Protein AF-A0A915ERZ9-F1 (afdb_monomer)

Organism: NCBI:txid166011

InterPro domains:
  IPR002020 Citrate synthase [PTHR11739] (3-78)
  IPR016142 Citrate synthase-like, large alpha subdomain [G3DSA:1.10.58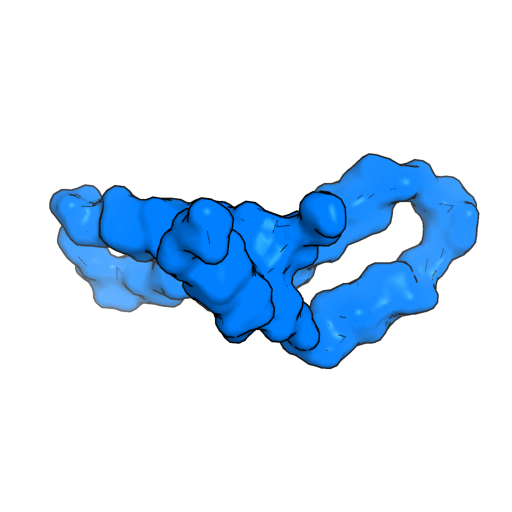0.10] (2-78)
  IPR036969 Citrate synthase superfamily [SSF48256] (7-78)

Radius of gyration: 14.62 Å; Cα contacts (8 Å, |Δi|>4): 40; chains: 1; bounding box: 32×29×36 Å

Nearest PDB structures (foldseek):
  5uzq-assembly1_A  TM=9.760E-01  e=2.780E-04  Homo sapiens
  5uqs-assembly1_C  TM=9.800E-01  e=4.260E-04  Sus scrofa
  8gqz-assembly1_B  TM=9.787E-01  e=5.436E-04  Saccharomyces cerevisiae
  2cts-assembly1_A-2  TM=9.792E-01  e=6.141E-04  Sus scrofa
  6k5v-assembly2_D  TM=9.649E-01  e=7.837E-04  Arabidopsis thaliana

Foldseek 3Di:
DDVLLVVLQVLQDDDVVLVVQLVPDDPPDDPVVSVVVSVVVLCVVQPLVVCVVVVHDPVCSVVSVVVSVSSVVSNDDD

Secondary structure (DSSP, 8-state):
--HHHHHHHHT-PPPHHHHHHHHTS-TTS-HHHHHHHHHHHHGGG-HHHHHHHTT--GGGHHHHHHHHHHHHHHHS--

Mean predicted aligned error: 6.93 Å

Structure (mmCIF, N/CA/C/O backbone):
data_AF-A0A915ERZ9-F1
#
_entry.id   AF-A0A915ERZ9-F1
#
loop_
_atom_site.group_PDB
_atom_site.id
_atom_site.type_symbol
_atom_site.label_atom_id
_atom_site.label_alt_id
_atom_site.label_comp_id
_atom_site.label_asym_id
_atom_site.label_entity_id
_atom_site.label_seq_id
_atom_site.pdbx_PDB_ins_code
_atom_site.Cartn_x
_atom_site.Cartn_y
_atom_site.Cartn_z
_atom_site.occupancy
_atom_site.B_iso_or_equiv
_atom_site.auth_seq_id
_atom_site.auth_comp_id
_atom_site.auth_asym_id
_atom_site.auth_atom_id
_atom_site.pdbx_PDB_model_num
ATOM 1 N N . MET A 1 1 ? 14.816 21.105 10.287 1.00 48.06 1 MET A N 1
ATOM 2 C CA . MET A 1 1 ? 14.965 19.832 9.539 1.00 48.06 1 MET A CA 1
ATOM 3 C C . MET A 1 1 ? 14.780 18.672 10.523 1.00 48.06 1 MET A C 1
ATOM 5 O O . MET A 1 1 ? 15.727 17.994 10.862 1.00 48.06 1 MET A O 1
ATOM 9 N N . GLY A 1 2 ? 13.652 18.470 11.194 1.00 55.12 2 GLY A N 1
ATOM 10 C CA . GLY A 1 2 ? 12.257 18.473 10.763 1.00 55.12 2 GLY A CA 1
ATOM 11 C C . GLY A 1 2 ? 11.787 17.026 10.939 1.00 55.12 2 GLY A C 1
ATOM 12 O O . GLY A 1 2 ? 11.930 16.248 10.003 1.00 55.12 2 GLY A O 1
ATOM 13 N N . SER A 1 3 ? 11.348 16.650 12.148 1.00 69.31 3 SER A N 1
ATOM 14 C CA . SER A 1 3 ? 11.123 15.268 12.631 1.00 69.31 3 SER A CA 1
ATOM 15 C C . SER A 1 3 ? 10.397 14.337 11.647 1.00 69.31 3 SER A C 1
ATOM 17 O O . SER A 1 3 ? 10.632 13.133 11.636 1.00 69.31 3 SER A O 1
ATOM 19 N N . TYR A 1 4 ? 9.587 14.915 10.762 1.00 65.19 4 TYR A N 1
ATOM 20 C CA . TYR A 1 4 ? 8.880 14.248 9.675 1.00 65.19 4 TYR A CA 1
ATOM 21 C C . TYR A 1 4 ? 9.796 13.524 8.668 1.00 65.19 4 TYR A C 1
ATOM 23 O O . TYR A 1 4 ? 9.522 12.386 8.308 1.00 65.19 4 TYR A O 1
ATOM 31 N N . LYS A 1 5 ? 10.936 14.111 8.264 1.00 65.44 5 LYS A N 1
ATOM 32 C CA . LYS A 1 5 ? 11.878 13.439 7.339 1.00 65.44 5 LYS A CA 1
ATOM 33 C C . LYS A 1 5 ? 12.477 12.166 7.945 1.00 65.44 5 LYS A C 1
ATOM 35 O O . LYS A 1 5 ? 12.697 11.193 7.235 1.00 65.44 5 LYS A O 1
ATOM 40 N N . LYS A 1 6 ? 12.709 12.160 9.262 1.00 69.19 6 LYS A N 1
ATOM 41 C CA . LYS A 1 6 ? 13.230 10.992 9.987 1.00 69.19 6 LYS A CA 1
ATOM 42 C C . LYS A 1 6 ? 12.197 9.862 10.043 1.00 69.19 6 LYS A C 1
ATOM 44 O O . LYS A 1 6 ? 12.559 8.705 9.862 1.00 69.19 6 LYS A O 1
ATOM 49 N N . PHE A 1 7 ? 10.923 10.215 10.226 1.00 70.50 7 PHE A N 1
ATOM 50 C CA . PHE A 1 7 ? 9.809 9.268 10.188 1.00 70.50 7 PHE A CA 1
ATOM 51 C C . PHE A 1 7 ? 9.637 8.626 8.803 1.00 70.50 7 PHE A C 1
ATOM 53 O O . PHE A 1 7 ? 9.484 7.411 8.707 1.00 70.50 7 PHE A O 1
ATOM 60 N N . LEU A 1 8 ? 9.723 9.416 7.728 1.00 67.44 8 LEU A N 1
ATOM 61 C CA . LEU A 1 8 ? 9.667 8.888 6.360 1.00 67.44 8 LEU A CA 1
ATOM 62 C C . LEU A 1 8 ? 10.845 7.951 6.068 1.00 67.44 8 LEU A C 1
ATOM 64 O O . LEU A 1 8 ? 10.648 6.867 5.535 1.00 67.44 8 LEU A O 1
ATOM 68 N N . PHE A 1 9 ? 12.058 8.312 6.495 1.00 69.50 9 PHE A N 1
ATOM 69 C CA . PHE A 1 9 ? 13.228 7.457 6.294 1.00 69.50 9 PHE A CA 1
ATOM 70 C C . PHE A 1 9 ? 13.092 6.099 7.003 1.00 69.50 9 PHE A C 1
ATOM 72 O O . PHE A 1 9 ? 13.429 5.071 6.424 1.00 69.50 9 PHE A O 1
ATOM 79 N N . GLN A 1 10 ? 12.540 6.069 8.222 1.00 69.69 10 GLN A N 1
ATOM 80 C CA . GLN A 1 10 ? 12.281 4.819 8.951 1.00 69.69 10 GLN A CA 1
ATOM 81 C C . GLN A 1 10 ? 11.254 3.908 8.267 1.00 69.69 10 GLN A C 1
ATO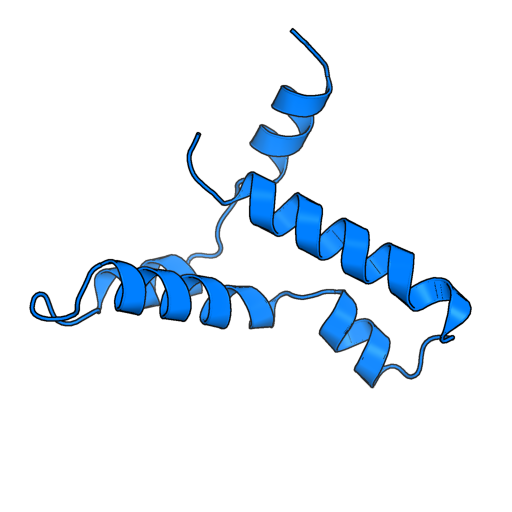M 83 O O . GLN A 1 10 ? 11.380 2.693 8.366 1.00 69.69 10 GLN A O 1
ATOM 88 N N . ASN A 1 11 ? 10.268 4.476 7.568 1.00 69.69 11 ASN A N 1
ATOM 89 C CA . ASN A 1 11 ? 9.204 3.720 6.897 1.00 69.69 11 ASN A CA 1
ATOM 90 C C . ASN A 1 11 ? 9.479 3.475 5.400 1.00 69.69 11 ASN A C 1
ATOM 92 O O . ASN A 1 11 ? 8.612 2.980 4.682 1.00 69.69 11 ASN A O 1
ATOM 96 N N . SER A 1 12 ? 10.687 3.791 4.927 1.00 69.06 12 SER A N 1
ATOM 97 C CA . SER A 1 12 ? 11.098 3.620 3.525 1.00 69.06 12 SER A CA 1
ATOM 98 C C . SER A 1 12 ? 11.383 2.168 3.128 1.00 69.06 12 SER A C 1
ATOM 100 O O . SER A 1 12 ? 11.651 1.888 1.962 1.00 69.06 12 SER A O 1
ATOM 102 N N . THR A 1 13 ? 11.348 1.222 4.071 1.00 71.50 13 THR A N 1
ATOM 103 C CA . THR A 1 13 ? 11.697 -0.173 3.796 1.00 71.50 13 THR A CA 1
ATOM 104 C C . THR A 1 13 ? 10.674 -0.804 2.850 1.00 71.50 13 THR A C 1
ATOM 106 O O . THR A 1 13 ? 9.489 -0.934 3.166 1.00 71.50 13 THR A O 1
ATOM 109 N N . ILE A 1 14 ? 11.140 -1.198 1.667 1.00 72.31 14 ILE A N 1
ATOM 110 C CA . ILE A 1 14 ? 10.347 -1.901 0.661 1.00 72.31 14 ILE A CA 1
ATOM 111 C C . ILE A 1 14 ? 10.603 -3.398 0.825 1.00 72.31 14 ILE A C 1
ATOM 113 O O . ILE A 1 14 ? 11.748 -3.840 0.909 1.00 72.31 14 ILE A O 1
ATOM 117 N N . THR A 1 15 ? 9.538 -4.193 0.861 1.00 74.12 15 THR A N 1
ATOM 118 C CA . THR A 1 15 ? 9.656 -5.649 0.942 1.00 74.12 15 THR A CA 1
ATOM 119 C C . THR A 1 15 ? 10.302 -6.214 -0.313 1.00 74.12 15 THR A C 1
ATOM 121 O O . THR A 1 15 ? 9.966 -5.828 -1.434 1.00 74.12 15 THR A O 1
ATOM 124 N N . ILE A 1 16 ? 11.168 -7.209 -0.125 1.00 73.50 16 ILE A N 1
ATOM 125 C CA . ILE A 1 16 ? 11.939 -7.848 -1.198 1.00 73.50 16 ILE A CA 1
ATOM 126 C C . ILE A 1 16 ? 11.056 -8.365 -2.345 1.00 73.50 16 ILE A C 1
ATOM 128 O O . ILE A 1 16 ? 11.409 -8.244 -3.510 1.00 73.50 16 ILE A O 1
ATOM 132 N N . ARG A 1 17 ? 9.836 -8.826 -2.042 1.00 76.75 17 ARG A N 1
ATOM 133 C CA . ARG A 1 17 ? 8.849 -9.253 -3.044 1.00 76.75 17 ARG A CA 1
ATOM 134 C C . ARG A 1 17 ? 8.519 -8.159 -4.066 1.00 76.75 17 ARG A C 1
ATOM 136 O O . ARG A 1 17 ? 8.354 -8.468 -5.239 1.00 76.75 17 ARG A O 1
ATOM 143 N N . VAL A 1 18 ? 8.419 -6.900 -3.639 1.00 76.75 18 VAL A N 1
ATOM 144 C CA . VAL A 1 18 ? 8.125 -5.770 -4.537 1.00 76.75 18 VAL A CA 1
ATOM 145 C C . VAL A 1 18 ? 9.341 -5.439 -5.397 1.00 76.75 18 VAL A C 1
ATOM 147 O O . VAL A 1 18 ? 9.184 -5.219 -6.593 1.00 76.75 18 VAL A O 1
ATOM 150 N N . VAL A 1 19 ? 10.544 -5.486 -4.820 1.00 80.50 19 VAL A N 1
ATOM 151 C CA . VAL A 1 19 ? 11.805 -5.290 -5.555 1.00 80.50 19 VAL A CA 1
ATOM 152 C C . VAL A 1 19 ? 11.938 -6.321 -6.676 1.00 80.50 19 VAL A C 1
ATOM 154 O O . VAL A 1 19 ? 12.118 -5.947 -7.829 1.00 80.50 19 VAL A O 1
ATOM 157 N N . HIS A 1 20 ? 11.707 -7.600 -6.373 1.00 80.94 20 HIS A N 1
ATOM 158 C CA . HIS A 1 20 ? 11.762 -8.671 -7.368 1.00 80.94 20 HIS A CA 1
ATOM 159 C C . HIS A 1 20 ? 10.723 -8.491 -8.487 1.00 80.94 20 HIS A C 1
ATOM 161 O O . HIS A 1 20 ? 11.006 -8.809 -9.637 1.00 80.94 20 HIS A O 1
ATOM 167 N N . ILE A 1 21 ? 9.516 -7.995 -8.189 1.00 80.00 21 ILE A N 1
ATOM 168 C CA . ILE A 1 21 ? 8.506 -7.716 -9.228 1.00 80.00 21 ILE A CA 1
ATOM 169 C C . ILE A 1 21 ? 8.999 -6.614 -10.171 1.00 80.00 21 ILE A C 1
ATOM 171 O O . ILE A 1 21 ? 8.838 -6.738 -11.383 1.00 80.00 21 ILE A O 1
ATOM 175 N N . VAL A 1 22 ? 9.614 -5.563 -9.623 1.00 78.75 22 VAL A N 1
ATOM 176 C CA . VAL A 1 22 ? 10.129 -4.439 -10.412 1.00 78.75 22 VAL A CA 1
ATOM 177 C C . VAL A 1 22 ? 11.333 -4.846 -11.262 1.00 78.75 22 VAL A C 1
ATOM 179 O O . VAL A 1 22 ? 11.387 -4.500 -12.439 1.00 78.75 22 VAL A O 1
ATOM 182 N N . GLU A 1 23 ? 12.262 -5.622 -10.705 1.00 80.69 23 GLU A N 1
ATOM 183 C CA . GLU A 1 23 ? 13.456 -6.107 -11.414 1.00 80.69 23 GLU A CA 1
ATOM 184 C C . GLU A 1 23 ? 13.126 -7.069 -12.562 1.00 80.69 23 GLU A C 1
ATOM 186 O O . GLU A 1 23 ? 13.852 -7.123 -13.551 1.00 80.69 23 GLU A O 1
ATOM 191 N N . ASN A 1 24 ? 12.015 -7.803 -12.458 1.00 83.62 24 ASN A N 1
ATOM 192 C CA . ASN A 1 24 ? 11.575 -8.749 -13.484 1.00 83.62 24 ASN A CA 1
ATOM 193 C C . ASN A 1 24 ? 10.661 -8.125 -14.556 1.00 83.62 24 ASN A C 1
ATOM 195 O O . ASN A 1 24 ? 10.125 -8.856 -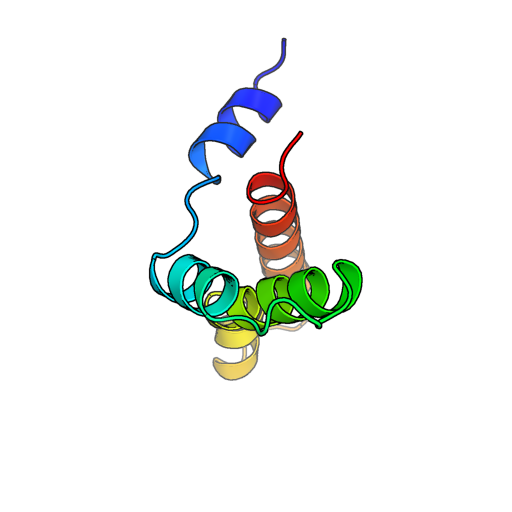15.394 1.00 83.62 24 ASN A O 1
ATOM 199 N N . PHE A 1 25 ? 10.447 -6.802 -14.566 1.00 81.75 25 PHE A N 1
ATOM 200 C CA . PHE A 1 25 ? 9.677 -6.183 -15.646 1.00 81.75 25 PHE A CA 1
ATOM 201 C C . PHE A 1 25 ? 10.404 -6.276 -16.989 1.00 81.75 25 PHE A C 1
ATOM 203 O O . PHE A 1 25 ? 11.617 -6.102 -17.090 1.00 81.75 25 PHE A O 1
ATOM 210 N N . LEU A 1 26 ? 9.628 -6.487 -18.058 1.00 78.75 26 LEU A N 1
ATOM 211 C CA . LEU A 1 26 ? 10.138 -6.371 -19.421 1.00 78.75 26 LEU A CA 1
ATOM 212 C C . LEU A 1 26 ? 10.707 -4.962 -19.628 1.00 78.75 26 LEU A C 1
ATOM 214 O O . LEU A 1 26 ? 10.026 -3.968 -19.365 1.00 78.75 26 LEU A O 1
ATOM 218 N N . SER A 1 27 ? 11.918 -4.875 -20.174 1.00 75.12 27 SER A N 1
ATOM 219 C CA . SER A 1 27 ? 12.614 -3.611 -20.471 1.00 75.12 27 SER A CA 1
ATOM 220 C C . SER A 1 27 ? 11.886 -2.713 -21.483 1.00 75.12 27 SER A C 1
ATOM 222 O O . SER A 1 27 ? 12.245 -1.552 -21.647 1.00 75.12 27 SER A O 1
ATOM 224 N N . VAL A 1 28 ? 10.850 -3.236 -22.145 1.00 80.19 28 VAL A N 1
ATOM 225 C CA . VAL A 1 28 ? 10.001 -2.533 -23.121 1.00 80.19 28 VAL A CA 1
ATOM 226 C C . VAL A 1 28 ? 8.803 -1.830 -22.457 1.00 80.19 28 VAL A C 1
ATOM 228 O O . VAL A 1 28 ? 8.151 -0.994 -23.079 1.00 80.19 28 VAL A O 1
ATOM 231 N N . LEU A 1 29 ? 8.480 -2.148 -21.196 1.00 82.00 29 LEU A N 1
ATOM 232 C CA . LEU A 1 29 ? 7.368 -1.508 -20.486 1.00 82.00 29 LEU A CA 1
ATOM 233 C C . LEU A 1 29 ? 7.661 -0.030 -20.218 1.00 82.00 29 LEU A C 1
ATOM 235 O O . LEU A 1 29 ? 8.742 0.337 -19.765 1.00 82.00 29 LEU A O 1
ATOM 239 N N . HIS A 1 30 ? 6.653 0.815 -20.434 1.00 86.38 30 HIS A N 1
ATOM 240 C CA . HIS A 1 30 ? 6.757 2.235 -20.126 1.00 86.38 30 HIS A CA 1
ATOM 241 C C . HIS A 1 30 ? 7.024 2.442 -18.618 1.00 86.38 30 HIS A C 1
ATOM 243 O O . HIS A 1 30 ? 6.368 1.787 -17.798 1.00 86.38 30 HIS A O 1
ATOM 249 N N . PRO A 1 31 ? 7.899 3.385 -18.216 1.00 85.19 31 PRO A N 1
ATOM 250 C CA . PRO A 1 31 ? 8.235 3.615 -16.807 1.00 85.19 31 PRO A CA 1
ATOM 251 C C . PRO A 1 31 ? 7.019 3.870 -15.902 1.00 85.19 31 PRO A C 1
ATOM 253 O O . PRO A 1 31 ? 6.959 3.364 -14.786 1.00 85.19 31 PRO A O 1
ATOM 256 N N . MET A 1 32 ? 5.989 4.573 -16.396 1.00 85.81 32 MET A N 1
ATOM 257 C CA . MET A 1 32 ? 4.722 4.732 -15.653 1.00 85.81 32 MET A CA 1
ATOM 258 C C . MET A 1 32 ? 3.997 3.399 -15.414 1.00 85.81 32 MET A C 1
ATOM 260 O O . MET A 1 32 ? 3.391 3.219 -14.364 1.00 85.81 32 MET A O 1
ATOM 264 N N . SER A 1 33 ? 4.042 2.455 -16.359 1.00 87.06 33 SER A N 1
ATOM 265 C CA . SER A 1 33 ? 3.406 1.142 -16.194 1.00 87.06 33 SER A CA 1
ATOM 266 C C . SER A 1 33 ? 4.136 0.308 -15.143 1.00 87.06 33 SER A C 1
ATOM 268 O O . SER A 1 33 ? 3.487 -0.312 -14.302 1.00 87.06 33 SER A O 1
ATOM 270 N N . GLN A 1 34 ? 5.472 0.353 -15.139 1.00 85.56 34 GLN A N 1
ATOM 271 C CA . GLN A 1 34 ? 6.292 -0.271 -14.096 1.00 85.56 34 GLN A CA 1
ATOM 272 C C . GLN A 1 34 ? 6.007 0.358 -12.722 1.00 85.56 34 GLN A C 1
ATOM 274 O O . GLN A 1 34 ? 5.840 -0.355 -11.734 1.00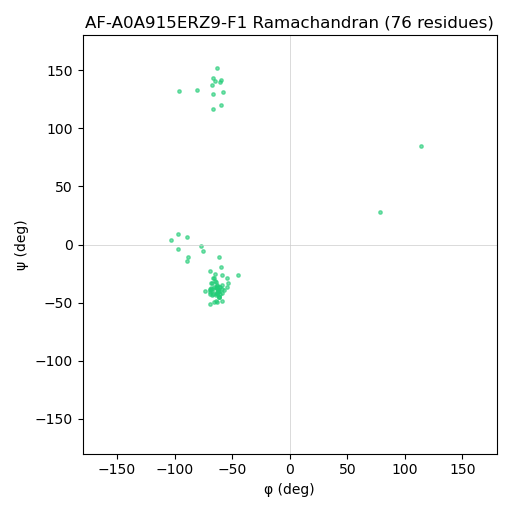 85.56 34 GLN A O 1
ATOM 279 N N . PHE A 1 35 ? 5.854 1.684 -12.669 1.00 85.00 35 PHE A N 1
ATOM 280 C CA . PHE A 1 35 ? 5.522 2.424 -11.451 1.00 85.00 35 PHE A CA 1
ATOM 281 C C . PHE A 1 35 ? 4.146 2.055 -10.877 1.00 85.00 35 PHE A C 1
ATOM 283 O O . PHE A 1 35 ? 4.031 1.727 -9.696 1.00 85.00 35 PHE A O 1
ATOM 290 N N . VAL A 1 36 ? 3.097 2.043 -11.706 1.00 85.94 36 VAL A N 1
ATOM 291 C CA . VAL A 1 36 ? 1.742 1.652 -11.274 1.00 85.94 36 VAL A CA 1
ATOM 292 C C . VAL A 1 36 ? 1.715 0.200 -10.797 1.00 85.94 36 VAL A C 1
ATOM 294 O O . VAL A 1 36 ? 1.066 -0.116 -9.795 1.00 85.94 36 VAL A O 1
ATOM 297 N N . ALA A 1 37 ? 2.442 -0.690 -11.471 1.00 85.19 37 ALA A N 1
ATOM 298 C CA . ALA A 1 37 ? 2.532 -2.085 -11.067 1.00 85.19 37 ALA A CA 1
ATOM 299 C C . ALA A 1 37 ? 3.291 -2.251 -9.735 1.00 85.19 37 ALA A C 1
ATOM 301 O O . ALA A 1 37 ? 2.841 -3.012 -8.876 1.00 85.19 37 ALA A O 1
ATOM 302 N N . ALA A 1 38 ? 4.358 -1.478 -9.501 1.00 83.62 38 ALA A N 1
ATOM 303 C CA . ALA A 1 38 ? 5.060 -1.430 -8.216 1.00 83.62 38 ALA A CA 1
ATOM 304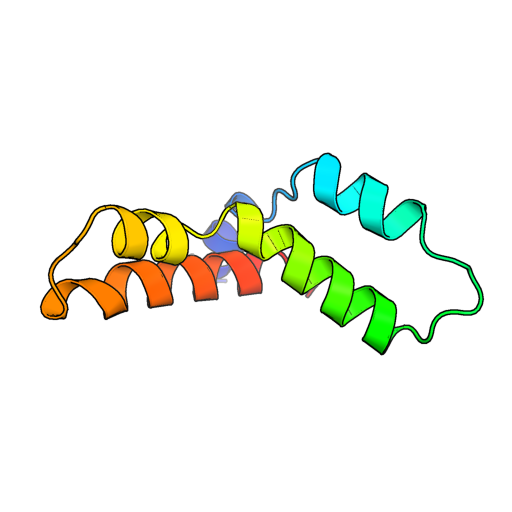 C C . ALA A 1 38 ? 4.148 -0.947 -7.071 1.00 83.62 38 ALA A C 1
ATOM 306 O O . ALA A 1 38 ? 4.086 -1.580 -6.014 1.00 83.62 38 ALA A O 1
ATOM 307 N N . ILE A 1 39 ? 3.370 0.121 -7.295 1.00 84.50 39 ILE A N 1
ATOM 308 C CA . ILE A 1 39 ? 2.367 0.613 -6.332 1.00 84.50 39 ILE A CA 1
ATOM 309 C C . ILE A 1 39 ? 1.310 -0.458 -6.048 1.00 84.50 39 ILE A C 1
ATOM 311 O O . ILE A 1 39 ? 0.932 -0.694 -4.900 1.00 84.50 39 ILE A O 1
ATOM 315 N N . THR A 1 40 ? 0.843 -1.145 -7.088 1.00 84.75 40 THR A N 1
ATOM 316 C CA . THR A 1 40 ? -0.163 -2.202 -6.939 1.00 84.75 40 THR A CA 1
ATOM 317 C C . THR A 1 40 ? 0.389 -3.389 -6.146 1.00 84.75 40 THR A C 1
ATOM 319 O O . THR A 1 40 ? -0.325 -3.952 -5.320 1.00 84.75 40 THR A O 1
ATOM 322 N N . ALA A 1 41 ? 1.666 -3.740 -6.313 1.00 83.88 41 ALA A N 1
ATOM 323 C CA . ALA A 1 41 ? 2.315 -4.775 -5.510 1.00 83.88 41 ALA A CA 1
ATOM 324 C C . ALA A 1 41 ? 2.406 -4.387 -4.019 1.00 83.88 41 ALA A C 1
ATOM 326 O O . ALA A 1 41 ? 2.181 -5.231 -3.144 1.00 83.88 41 ALA A O 1
ATOM 327 N N . LEU A 1 42 ? 2.652 -3.106 -3.718 1.00 82.38 42 LEU A N 1
ATOM 328 C CA . LEU A 1 42 ? 2.670 -2.571 -2.349 1.00 82.38 42 LEU A CA 1
ATOM 329 C C . LEU A 1 42 ? 1.304 -2.638 -1.652 1.00 82.38 42 LEU A C 1
ATOM 331 O O . LEU A 1 42 ? 1.256 -2.757 -0.428 1.00 82.38 42 LEU A O 1
ATOM 335 N N . LYS A 1 43 ? 0.195 -2.658 -2.407 1.00 80.81 43 LYS A N 1
ATOM 336 C CA . LYS A 1 43 ? -1.161 -2.834 -1.855 1.00 80.81 43 LYS A CA 1
ATOM 337 C C . LYS A 1 43 ? -1.293 -4.098 -0.999 1.00 80.81 43 LYS A C 1
ATOM 339 O O . LYS A 1 43 ? -2.090 -4.115 -0.070 1.00 80.81 43 LYS A O 1
ATOM 344 N N . SER A 1 44 ? -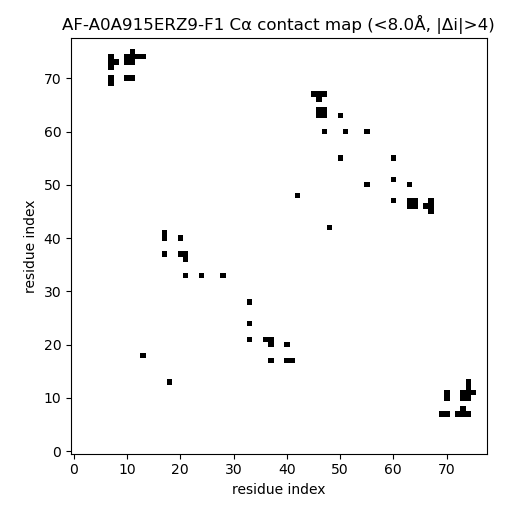0.514 -5.145 -1.277 1.00 77.25 44 SER A N 1
ATOM 345 C CA . SER A 1 44 ? -0.548 -6.399 -0.506 1.00 77.25 44 SER A CA 1
ATOM 346 C C . SER A 1 44 ? -0.221 -6.234 0.989 1.00 77.25 44 SER A C 1
ATOM 348 O O . SER A 1 44 ? -0.575 -7.101 1.782 1.00 77.25 44 SER A O 1
ATOM 350 N N . GLU A 1 45 ? 0.419 -5.129 1.376 1.00 74.50 45 GLU A N 1
ATOM 351 C CA . GLU A 1 45 ? 0.778 -4.791 2.763 1.00 74.50 45 GLU A CA 1
ATOM 352 C C . GLU A 1 45 ? -0.147 -3.739 3.387 1.00 74.50 45 GLU A C 1
ATOM 354 O O . GLU A 1 45 ? 0.082 -3.308 4.515 1.00 74.50 45 GLU A O 1
ATOM 359 N N . SER A 1 46 ? -1.184 -3.314 2.659 1.00 81.06 46 SER A N 1
ATOM 360 C CA . SER A 1 46 ? -2.128 -2.285 3.093 1.00 81.06 46 SER A CA 1
ATOM 361 C C . SER A 1 46 ? -2.839 -2.699 4.379 1.00 81.06 46 SER A C 1
ATOM 363 O O . SER A 1 46 ? -3.578 -3.693 4.418 1.00 81.06 46 SER A O 1
ATOM 365 N N . LYS A 1 47 ? -2.669 -1.887 5.426 1.00 83.00 47 LYS A N 1
ATOM 366 C CA . LYS A 1 47 ? -3.379 -2.062 6.697 1.00 83.00 47 LYS A CA 1
ATOM 367 C C . LYS A 1 47 ? -4.864 -1.786 6.526 1.00 83.00 47 LYS A C 1
ATOM 369 O O . LYS A 1 47 ? -5.679 -2.476 7.132 1.00 83.00 47 LYS A O 1
ATOM 374 N N . PHE A 1 48 ? -5.216 -0.853 5.641 1.00 85.12 48 PHE A N 1
ATOM 375 C CA . PHE A 1 48 ? -6.601 -0.560 5.291 1.00 85.12 48 PHE A CA 1
ATOM 376 C C . PHE A 1 48 ? -7.307 -1.771 4.680 1.00 85.12 48 PHE A C 1
ATOM 378 O O . PHE A 1 48 ? -8.415 -2.100 5.087 1.00 85.12 48 PHE A O 1
ATOM 385 N N . THR A 1 49 ? -6.666 -2.477 3.743 1.00 83.25 49 THR A N 1
ATOM 386 C CA . THR A 1 49 ? -7.274 -3.651 3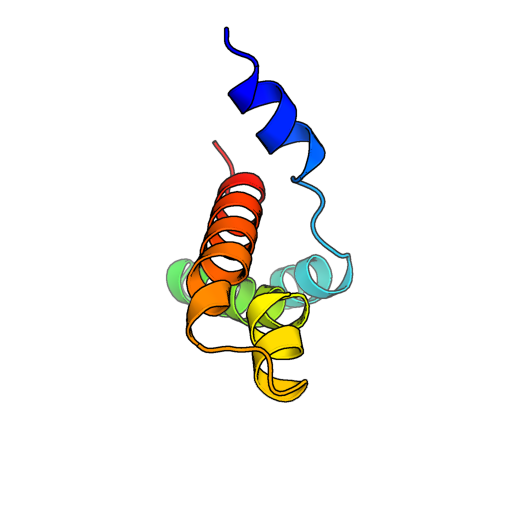.088 1.00 83.25 49 THR A CA 1
ATOM 387 C C . THR A 1 49 ? -7.562 -4.765 4.098 1.00 83.25 49 THR A C 1
ATOM 389 O O . THR A 1 49 ? -8.615 -5.407 4.039 1.00 83.25 49 THR A O 1
ATOM 392 N N . LYS A 1 50 ? -6.655 -4.965 5.062 1.00 85.25 50 LYS A N 1
ATOM 393 C CA . LYS A 1 50 ? -6.838 -5.935 6.144 1.00 85.25 50 LYS A CA 1
ATOM 394 C C . LYS A 1 50 ? -7.945 -5.506 7.113 1.00 85.25 50 LYS A C 1
ATOM 396 O O . LYS A 1 50 ? -8.889 -6.257 7.307 1.00 85.25 50 LYS A O 1
ATOM 401 N N . ALA A 1 51 ? -7.896 -4.273 7.618 1.00 84.81 51 ALA A N 1
ATOM 402 C CA . ALA A 1 51 ? -8.916 -3.713 8.508 1.00 84.81 51 ALA A CA 1
ATOM 403 C C . ALA A 1 51 ? -10.319 -3.696 7.871 1.00 84.81 51 ALA A C 1
ATOM 405 O O . ALA A 1 51 ? -11.321 -3.976 8.524 1.00 84.81 51 ALA A O 1
ATOM 406 N N . TYR A 1 52 ? -10.407 -3.407 6.574 1.00 85.62 52 TYR A N 1
ATOM 407 C CA . TYR A 1 52 ? -11.668 -3.478 5.844 1.00 85.62 52 TYR A CA 1
ATOM 408 C C . TYR A 1 52 ? -12.223 -4.910 5.809 1.00 85.62 52 TYR A C 1
ATOM 410 O O . TYR A 1 52 ? -13.414 -5.112 6.033 1.00 85.62 52 TYR A O 1
ATOM 418 N N . SER A 1 53 ? -11.355 -5.903 5.586 1.00 86.38 53 SER A N 1
ATOM 419 C CA . SER A 1 53 ? -11.730 -7.325 5.582 1.00 86.38 53 SER A CA 1
ATOM 420 C C . SER A 1 53 ? -12.114 -7.837 6.976 1.00 86.38 53 SER A C 1
ATOM 422 O O . SER A 1 53 ? -13.012 -8.665 7.093 1.00 86.38 53 SER A O 1
ATOM 424 N N . ASP A 1 54 ? -11.486 -7.301 8.025 1.00 87.31 54 ASP A N 1
ATOM 425 C CA . ASP A 1 54 ? -11.755 -7.638 9.429 1.00 87.31 54 ASP A CA 1
ATOM 426 C C . ASP A 1 54 ? -13.041 -6.970 9.973 1.00 87.31 54 ASP A C 1
ATOM 428 O O . ASP A 1 54 ? -13.422 -7.187 11.122 1.00 87.31 54 ASP A O 1
ATOM 432 N N . GLY A 1 55 ? -13.741 -6.167 9.158 1.00 86.12 55 GLY A N 1
ATOM 433 C CA . GLY A 1 55 ? -15.039 -5.583 9.510 1.00 86.12 55 GLY A CA 1
ATOM 434 C C . GLY A 1 55 ? -14.960 -4.365 10.435 1.00 86.12 55 GLY A C 1
ATOM 435 O O . GLY A 1 55 ? -15.890 -4.107 11.200 1.00 86.12 55 GLY A O 1
ATOM 436 N N . VAL A 1 56 ? -13.861 -3.607 10.386 1.00 87.00 56 VAL A N 1
ATOM 437 C CA . VAL A 1 56 ? -13.655 -2.446 11.263 1.00 87.00 56 VAL A CA 1
ATOM 438 C C . VAL A 1 56 ? -14.704 -1.350 11.004 1.00 87.00 56 VAL A C 1
ATOM 440 O O . VAL A 1 56 ? -15.254 -1.217 9.907 1.00 87.00 56 VAL A O 1
ATOM 443 N N . SER A 1 57 ? -15.003 -0.551 12.033 1.00 87.94 57 SER A N 1
ATOM 444 C CA . SER A 1 57 ? -15.999 0.518 11.950 1.00 87.94 57 SER A CA 1
ATOM 445 C C . SER A 1 57 ? -15.644 1.550 10.872 1.00 87.94 57 SER A C 1
ATOM 447 O O . SER A 1 57 ? -14.491 1.966 10.737 1.00 87.94 57 SER A O 1
ATOM 449 N N . LYS A 1 58 ? -16.660 2.038 10.150 1.00 84.38 58 LYS A N 1
ATOM 450 C CA . LYS A 1 58 ? -16.493 3.077 9.119 1.00 84.38 58 LYS A CA 1
ATOM 451 C C . LYS A 1 58 ? -15.881 4.371 9.675 1.00 84.38 58 LYS A C 1
ATOM 453 O O . LYS A 1 58 ? -15.227 5.101 8.938 1.00 84.38 58 LYS A O 1
ATOM 458 N N . ALA A 1 59 ? -16.066 4.638 10.970 1.00 88.69 59 ALA A N 1
ATOM 459 C CA . ALA A 1 59 ? -15.485 5.792 11.652 1.00 88.69 59 ALA A CA 1
ATOM 460 C C . ALA A 1 59 ? -13.958 5.696 11.801 1.00 88.69 59 ALA A C 1
ATOM 462 O O . ALA A 1 59 ? -13.310 6.728 11.904 1.00 88.69 59 ALA A O 1
ATOM 463 N N . SER A 1 60 ? -13.377 4.493 11.764 1.00 85.38 60 SER A N 1
ATOM 464 C CA . SER A 1 60 ? -11.930 4.267 11.916 1.00 85.38 60 SER A CA 1
ATOM 465 C C . SER A 1 60 ? -11.197 4.123 10.575 1.00 85.38 60 SER A C 1
ATOM 467 O O . SER A 1 60 ? -9.978 4.010 10.542 1.00 85.38 60 SER A O 1
ATOM 469 N N . TYR A 1 61 ? -11.907 4.139 9.441 1.00 87.31 61 TYR A N 1
ATOM 470 C CA . TYR A 1 61 ? -11.316 3.953 8.105 1.00 87.31 61 TYR A CA 1
ATOM 471 C C . TYR A 1 61 ? -10.252 4.990 7.753 1.00 87.31 61 TYR A C 1
ATOM 473 O O . TYR A 1 61 ? -9.275 4.666 7.076 1.00 87.31 61 TYR A O 1
ATOM 481 N N . TRP A 1 62 ? -10.434 6.228 8.211 1.00 88.75 62 TRP A N 1
ATOM 482 C CA . TRP A 1 62 ? -9.507 7.315 7.920 1.00 88.75 62 TRP A CA 1
ATOM 483 C C . TRP A 1 62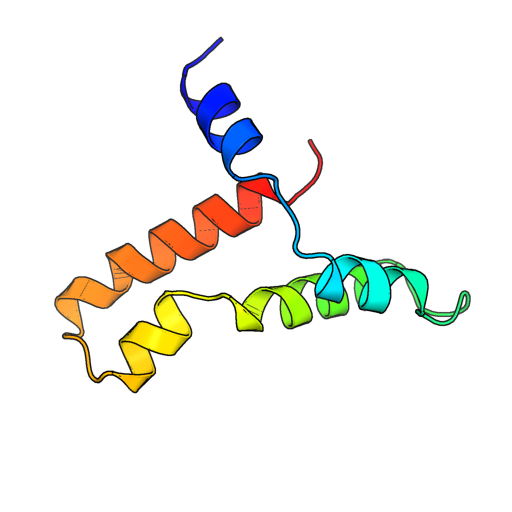 ? -8.127 7.080 8.545 1.00 88.75 62 TRP A C 1
ATOM 485 O O . TRP A 1 62 ? -7.137 7.481 7.944 1.00 88.75 62 TRP A O 1
ATOM 495 N N . GLU A 1 63 ? -8.046 6.401 9.693 1.00 87.88 63 GLU A N 1
ATOM 496 C CA . GLU A 1 63 ? -6.781 6.133 10.387 1.00 87.88 63 GLU A CA 1
ATOM 497 C C . GLU A 1 63 ? -5.903 5.204 9.550 1.00 87.88 63 GLU A C 1
ATOM 499 O O . GLU A 1 63 ? -4.751 5.521 9.253 1.00 87.88 63 GLU A O 1
ATOM 504 N N . TYR A 1 64 ? -6.484 4.100 9.075 1.00 87.19 64 TYR A N 1
ATOM 505 C CA . TYR A 1 64 ? -5.782 3.141 8.226 1.00 87.19 64 TYR A CA 1
ATOM 506 C C . TYR A 1 64 ? -5.459 3.717 6.844 1.00 87.19 64 TYR A C 1
ATOM 508 O O . TYR A 1 64 ? -4.388 3.452 6.301 1.00 87.19 64 TYR A O 1
ATOM 516 N N . ALA A 1 65 ? -6.359 4.524 6.273 1.00 86.62 65 ALA A N 1
ATOM 517 C CA . ALA A 1 65 ? -6.116 5.184 4.992 1.00 86.62 65 ALA A CA 1
ATOM 518 C C . ALA A 1 65 ? -4.997 6.235 5.093 1.00 86.62 65 ALA A C 1
ATOM 520 O O . ALA A 1 65 ? -4.164 6.346 4.190 1.00 86.62 65 ALA A O 1
ATOM 521 N N . TYR A 1 66 ? -4.957 6.990 6.193 1.00 87.38 66 TYR A N 1
ATOM 522 C CA . TYR A 1 66 ? -3.892 7.945 6.478 1.00 87.38 66 TYR A CA 1
ATOM 523 C C . TYR A 1 66 ? -2.552 7.228 6.647 1.00 87.38 66 TYR A C 1
ATOM 525 O O . TYR A 1 66 ? -1.574 7.598 6.000 1.00 87.38 66 TYR A O 1
ATOM 533 N N . GLU A 1 67 ? -2.513 6.165 7.450 1.00 86.06 67 GLU A N 1
ATOM 534 C CA . GLU A 1 67 ? -1.290 5.402 7.688 1.00 86.06 67 GLU A CA 1
ATOM 535 C C . GLU A 1 67 ? -0.735 4.771 6.400 1.00 86.06 67 GLU A C 1
ATOM 537 O O . GLU A 1 67 ? 0.455 4.914 6.109 1.00 86.06 67 GLU A O 1
ATOM 542 N N . ASP A 1 68 ? -1.587 4.148 5.581 1.00 86.38 68 ASP A N 1
ATOM 543 C CA . ASP A 1 68 ? -1.177 3.586 4.289 1.00 86.38 68 ASP A CA 1
ATOM 544 C C . ASP A 1 68 ? -0.670 4.674 3.326 1.00 86.38 68 ASP A C 1
ATOM 546 O O . ASP A 1 68 ? 0.316 4.458 2.618 1.00 86.38 68 ASP A O 1
ATOM 550 N N . SER A 1 69 ? -1.280 5.864 3.333 1.00 86.00 69 SER A N 1
ATOM 551 C CA . SER A 1 69 ? -0.852 6.988 2.489 1.00 86.00 69 SER A CA 1
ATOM 552 C C . SER A 1 69 ? 0.525 7.522 2.893 1.00 86.00 69 SER A C 1
ATOM 554 O O . SER A 1 69 ? 1.367 7.778 2.031 1.00 86.00 69 SER A O 1
ATOM 556 N N . VAL A 1 70 ? 0.790 7.658 4.196 1.00 84.94 70 VAL A N 1
ATOM 557 C CA . VAL A 1 70 ? 2.098 8.116 4.692 1.00 84.94 70 VAL A CA 1
ATOM 558 C C . VAL A 1 70 ? 3.177 7.057 4.448 1.00 84.94 70 VAL A C 1
ATOM 560 O O . VAL A 1 70 ? 4.286 7.401 4.042 1.00 84.94 70 VAL A O 1
ATOM 563 N N . ASN A 1 71 ? 2.850 5.772 4.611 1.00 83.38 71 ASN A N 1
ATOM 564 C CA . ASN A 1 71 ? 3.760 4.674 4.276 1.00 83.38 71 ASN A CA 1
ATOM 565 C C . ASN A 1 71 ? 4.078 4.624 2.777 1.00 83.38 71 ASN A C 1
ATOM 567 O O . ASN A 1 71 ? 5.212 4.340 2.399 1.00 83.38 71 ASN A O 1
ATOM 571 N N . LEU A 1 72 ? 3.108 4.924 1.911 1.00 83.12 72 LEU A N 1
ATOM 572 C CA . LEU A 1 72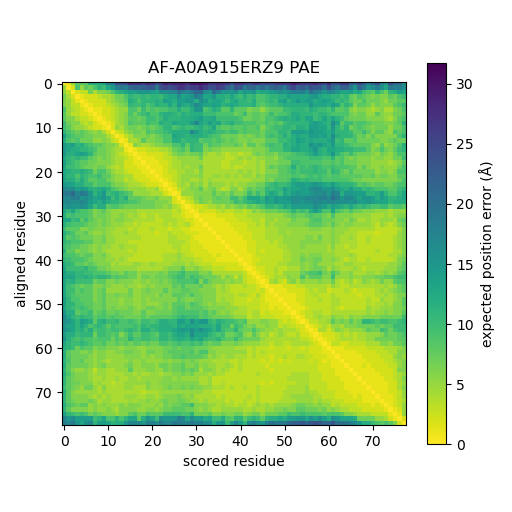 ? 3.341 5.002 0.471 1.00 83.12 72 LEU A CA 1
ATOM 573 C C . LEU A 1 72 ? 4.249 6.186 0.112 1.00 83.12 72 LEU A C 1
ATOM 575 O O . LEU A 1 72 ? 5.196 6.010 -0.649 1.00 83.12 72 LEU A O 1
ATOM 579 N N . LEU A 1 73 ? 4.022 7.358 0.712 1.00 82.31 73 LEU A N 1
ATOM 580 C CA . LEU A 1 73 ? 4.891 8.529 0.545 1.00 82.31 73 LEU A CA 1
ATOM 581 C C . LEU A 1 73 ? 6.324 8.270 1.025 1.00 82.31 73 LEU A C 1
ATOM 583 O O . LEU A 1 73 ? 7.264 8.733 0.392 1.00 82.31 73 LEU A O 1
ATOM 587 N N . ALA A 1 74 ? 6.500 7.510 2.107 1.00 82.19 74 ALA A N 1
ATOM 588 C CA . ALA A 1 74 ? 7.816 7.136 2.624 1.00 82.19 74 ALA A CA 1
ATOM 589 C C . ALA A 1 74 ? 8.605 6.210 1.679 1.00 82.19 74 ALA A C 1
ATOM 591 O O . ALA A 1 74 ? 9.834 6.226 1.691 1.00 82.19 74 ALA A O 1
ATOM 592 N N . LYS A 1 75 ? 7.905 5.405 0.870 1.00 76.75 75 LYS A N 1
ATOM 593 C CA . LYS A 1 75 ? 8.494 4.463 -0.096 1.00 76.75 75 LYS A CA 1
ATOM 594 C C . LYS A 1 75 ? 8.766 5.096 -1.467 1.00 76.75 75 LYS A C 1
ATOM 596 O O . LYS A 1 75 ? 9.431 4.476 -2.295 1.00 76.75 75 LYS A O 1
ATOM 601 N N . LEU A 1 76 ? 8.259 6.305 -1.724 1.00 75.88 76 LEU A N 1
ATOM 602 C CA . LEU A 1 76 ? 8.582 7.065 -2.930 1.00 75.88 76 LEU A CA 1
ATOM 603 C C . LEU A 1 76 ? 9.944 7.758 -2.757 1.00 75.88 76 LEU A C 1
ATOM 605 O O . LEU A 1 76 ? 10.179 8.380 -1.720 1.00 75.88 76 LEU A O 1
ATOM 609 N N . PRO A 1 77 ? 10.845 7.680 -3.750 1.00 69.25 77 PRO A N 1
ATOM 610 C CA . PRO A 1 77 ? 12.115 8.387 -3.678 1.00 69.25 77 PRO A CA 1
ATOM 611 C C . PRO A 1 77 ? 11.887 9.908 -3.717 1.00 69.25 77 PRO A C 1
ATOM 613 O O . PRO A 1 77 ? 11.194 10.413 -4.601 1.00 69.25 77 PRO A O 1
ATOM 616 N N . THR A 1 78 ? 12.485 10.621 -2.757 1.00 44.34 78 THR A N 1
ATOM 617 C CA . THR A 1 78 ? 12.701 12.084 -2.777 1.00 44.34 78 THR A CA 1
ATOM 618 C C . THR A 1 78 ? 14.123 12.424 -3.157 1.00 44.34 78 THR A C 1
ATOM 620 O O . THR A 1 78 ? 15.018 11.713 -2.645 1.00 44.34 78 THR A O 1
#

pLDDT: mean 79.49, std 8.81, range [44.34, 88.75]

Solvent-accessible surface area (backbone atoms only — not comparable to full-atom values): 4669 Å² total; per-residue (Å²): 142,56,74,65,61,58,54,30,60,73,46,34,78,74,58,66,71,46,53,54,56,58,72,67,51,63,92,82,58,53,68,68,58,54,49,54,50,45,55,57,54,54,52,80,71,35,57,37,64,51,43,60,73,74,65,58,59,80,87,54,47,62,58,33,48,49,52,45,50,53,44,50,58,24,57,48,92,129

Sequence (78 aa):
MGSYKKFLFQNSTITIRVVHIVENFLSVLHPMSQFVAAITALKSESKFTKAYSDGVSKASYWEYAYEDSVNLLAKLPT